Protein AF-A0A9D4IH05-F1 (afdb_monomer_lite)

Sequence (107 aa):
MEVSGGPKCQLCDKLGTMQHTLSSCQTTLTQGRYRWRHGTVHKELADILERERRKTRPTNKKALPTTKFVKEGQTAKKSRTAATAILAESIALGDEGRPRKTAGIQT

pLDDT: mean 71.78, std 18.61, range [35.44, 96.81]

Structure (mmCIF, N/CA/C/O backbone):
data_AF-A0A9D4IH05-F1
#
_entry.id   AF-A0A9D4IH05-F1
#
loop_
_atom_site.group_PDB
_atom_site.id
_atom_site.type_symbol
_atom_site.label_atom_id
_atom_site.label_alt_id
_atom_site.label_comp_id
_atom_site.label_asym_id
_atom_site.label_entity_id
_atom_site.label_seq_id
_atom_site.pdbx_PDB_ins_code
_atom_site.Cartn_x
_atom_site.Cartn_y
_atom_site.Cartn_z
_atom_site.occupancy
_atom_site.B_iso_or_equiv
_atom_site.auth_seq_id
_atom_site.auth_comp_id
_atom_site.auth_asym_id
_atom_site.auth_atom_id
_atom_site.pdbx_PDB_model_num
ATOM 1 N N . MET A 1 1 ? 17.502 24.913 -7.372 1.00 40.47 1 MET A N 1
ATOM 2 C CA . MET A 1 1 ? 17.899 23.502 -7.168 1.00 40.47 1 MET A CA 1
ATOM 3 C C . MET A 1 1 ? 17.314 22.697 -8.315 1.00 40.47 1 MET A C 1
ATOM 5 O O . MET A 1 1 ? 16.222 22.161 -8.195 1.00 40.47 1 MET A O 1
ATOM 9 N N . GLU A 1 2 ? 17.988 22.708 -9.462 1.00 49.50 2 GLU A N 1
ATOM 10 C CA . GLU A 1 2 ? 17.598 21.901 -10.620 1.00 49.50 2 GLU A CA 1
ATOM 11 C C . GLU A 1 2 ? 18.163 20.492 -10.438 1.00 49.50 2 GLU A C 1
ATOM 13 O O . GLU A 1 2 ? 19.367 20.313 -10.248 1.00 49.50 2 GLU A O 1
ATOM 18 N N . VAL A 1 3 ? 17.290 19.486 -10.427 1.00 56.66 3 VAL A N 1
ATOM 19 C CA . VAL A 1 3 ? 17.714 18.089 -10.333 1.00 56.66 3 VAL A CA 1
ATOM 20 C C . VAL A 1 3 ? 18.196 17.654 -11.715 1.00 56.66 3 VAL A C 1
ATOM 22 O O . VAL A 1 3 ? 17.409 17.307 -12.591 1.00 56.66 3 VAL A O 1
ATOM 25 N N . SER A 1 4 ? 19.516 17.728 -11.872 1.00 46.94 4 SER A N 1
ATOM 26 C CA . SER A 1 4 ? 20.337 17.111 -12.914 1.00 46.94 4 SER A CA 1
ATOM 27 C C . SER A 1 4 ? 19.865 15.692 -13.274 1.00 46.94 4 SER A C 1
ATOM 29 O O . SER A 1 4 ? 19.524 14.890 -12.400 1.00 46.94 4 SER A O 1
ATOM 31 N N . GLY A 1 5 ? 19.824 15.405 -14.578 1.00 59.16 5 GLY A N 1
ATOM 32 C CA . GLY A 1 5 ? 19.225 14.216 -15.179 1.00 59.16 5 GLY A CA 1
ATOM 33 C C . GLY A 1 5 ? 19.809 12.897 -14.674 1.00 59.16 5 GLY A C 1
ATOM 34 O O . GLY A 1 5 ? 20.938 12.532 -14.991 1.00 59.16 5 GLY A O 1
ATOM 35 N N . GLY A 1 6 ? 18.997 12.151 -13.926 1.00 65.69 6 GLY A N 1
ATOM 36 C CA . GLY A 1 6 ? 19.276 10.757 -13.590 1.00 65.69 6 GLY A CA 1
ATOM 37 C C . GLY A 1 6 ? 19.095 9.815 -14.792 1.00 65.69 6 GLY A C 1
ATOM 38 O O . GLY A 1 6 ? 18.471 10.192 -15.790 1.00 65.69 6 GLY A O 1
ATOM 39 N N . PRO A 1 7 ? 19.611 8.574 -14.707 1.00 80.50 7 PRO A N 1
ATOM 40 C CA . PRO A 1 7 ? 19.453 7.581 -15.766 1.00 80.50 7 PRO A CA 1
ATOM 41 C C . PRO A 1 7 ? 17.970 7.339 -16.068 1.00 80.50 7 PRO A C 1
ATOM 43 O O . PRO A 1 7 ? 17.124 7.364 -15.174 1.00 80.50 7 PRO A O 1
ATOM 46 N N . LYS A 1 8 ? 17.636 7.093 -17.337 1.00 87.38 8 LYS A N 1
ATOM 47 C CA . LYS A 1 8 ? 16.276 6.702 -17.728 1.00 87.38 8 LYS A CA 1
ATOM 48 C C . LYS A 1 8 ? 15.986 5.270 -17.279 1.00 87.38 8 LYS A C 1
ATOM 50 O O . LYS A 1 8 ? 16.871 4.410 -17.252 1.00 87.38 8 LYS A O 1
ATOM 55 N N . CYS A 1 9 ? 14.733 5.009 -16.929 1.00 88.75 9 CYS A N 1
ATOM 56 C CA . CYS A 1 9 ? 14.253 3.675 -16.620 1.00 88.75 9 CYS A CA 1
ATOM 57 C C . CYS A 1 9 ? 14.300 2.805 -17.877 1.00 88.75 9 CYS A C 1
ATOM 59 O O . CYS A 1 9 ? 13.635 3.117 -18.856 1.00 88.75 9 CYS A O 1
ATOM 61 N N . GLN A 1 10 ? 14.998 1.673 -17.815 1.00 86.25 10 GLN A N 1
ATOM 62 C CA . GLN A 1 10 ? 15.163 0.748 -18.947 1.00 86.25 10 GLN A CA 1
ATOM 63 C C . GLN A 1 10 ? 13.869 0.019 -19.362 1.00 86.25 10 GLN A C 1
ATOM 65 O O . GLN A 1 10 ? 13.871 -0.755 -20.311 1.00 86.25 10 GLN A O 1
ATOM 70 N N . LEU A 1 11 ? 12.780 0.191 -18.606 1.00 86.25 11 LEU A N 1
ATOM 71 C CA . LEU A 1 11 ? 11.521 -0.533 -18.802 1.00 86.25 11 LEU A CA 1
ATOM 72 C C . LEU A 1 11 ? 10.366 0.367 -19.249 1.00 86.25 11 LEU A C 1
ATOM 74 O O . LEU A 1 11 ? 9.355 -0.137 -19.736 1.00 86.25 11 LEU A O 1
ATOM 78 N N . CYS A 1 12 ? 10.458 1.679 -19.034 1.00 89.12 12 CYS A N 1
ATOM 79 C CA . CYS A 1 12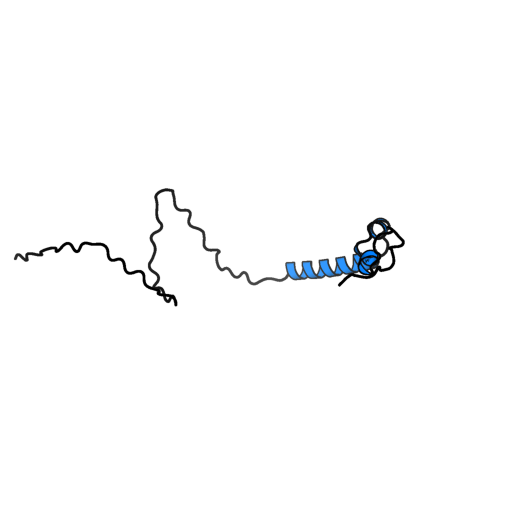 ? 9.396 2.604 -19.432 1.00 89.12 12 CYS A CA 1
ATOM 80 C C . CYS A 1 12 ? 9.900 3.989 -19.860 1.00 89.12 12 CYS A C 1
ATOM 82 O O . CYS A 1 12 ? 9.093 4.912 -19.933 1.00 89.12 12 CYS A O 1
ATOM 84 N N . ASP A 1 13 ? 11.214 4.159 -20.041 1.00 87.56 13 ASP A N 1
ATOM 85 C CA . ASP A 1 13 ? 11.900 5.357 -20.555 1.00 87.56 13 ASP A CA 1
ATOM 86 C C . ASP A 1 13 ? 11.663 6.679 -19.800 1.00 87.56 13 ASP A C 1
ATOM 88 O O . ASP A 1 13 ? 12.155 7.738 -20.195 1.00 87.56 13 ASP A O 1
ATOM 92 N N . LYS A 1 14 ? 10.959 6.625 -18.664 1.00 87.12 14 LYS A N 1
ATOM 93 C CA . LYS A 1 14 ? 10.770 7.738 -17.723 1.00 87.12 14 LYS A CA 1
ATOM 94 C C . LYS A 1 14 ? 12.032 7.953 -16.891 1.00 87.12 14 LYS A C 1
ATOM 96 O O . LYS A 1 14 ? 12.948 7.134 -16.916 1.00 87.12 14 LYS A O 1
ATOM 101 N N . LEU A 1 15 ? 12.076 9.035 -16.114 1.00 88.50 15 LEU A N 1
ATOM 102 C CA . LEU A 1 15 ? 13.166 9.277 -15.165 1.00 88.50 15 LEU A CA 1
ATOM 103 C C . LEU A 1 15 ? 13.320 8.078 -14.218 1.00 88.50 15 LEU A C 1
ATOM 105 O O . LEU A 1 15 ? 12.452 7.784 -13.397 1.00 88.50 15 LEU A O 1
ATOM 109 N N . GLY A 1 16 ? 14.435 7.370 -14.372 1.00 85.25 16 GLY A N 1
ATOM 110 C CA . GLY A 1 16 ? 14.770 6.155 -13.649 1.00 85.25 16 GLY A CA 1
ATOM 111 C C . GLY A 1 16 ? 15.482 6.494 -12.357 1.00 85.25 16 GLY A C 1
ATOM 112 O O . GLY A 1 16 ? 16.661 6.198 -12.186 1.00 85.25 16 GLY A O 1
ATOM 113 N N . THR A 1 17 ? 14.766 7.109 -11.419 1.00 87.38 17 THR A N 1
ATOM 114 C CA . THR A 1 17 ? 15.243 7.128 -10.037 1.00 87.38 17 THR A CA 1
ATOM 115 C C . THR A 1 17 ? 15.198 5.708 -9.469 1.00 87.38 17 THR A C 1
ATOM 117 O O . THR A 1 17 ? 14.401 4.869 -9.899 1.00 87.38 17 THR A O 1
ATOM 120 N N . MET A 1 18 ? 16.031 5.422 -8.466 1.00 82.00 18 MET A N 1
ATOM 121 C CA . MET A 1 18 ? 15.995 4.125 -7.776 1.00 82.00 18 MET A CA 1
ATOM 122 C C . MET A 1 18 ? 14.599 3.805 -7.230 1.00 82.00 18 MET A C 1
ATOM 124 O O . MET A 1 18 ? 14.143 2.668 -7.327 1.00 82.00 18 MET A O 1
ATOM 128 N N . GLN A 1 19 ? 13.890 4.816 -6.719 1.00 85.06 19 GLN A N 1
ATOM 129 C CA . GLN A 1 19 ? 12.495 4.676 -6.309 1.00 85.06 19 GLN A CA 1
ATOM 130 C C . GLN A 1 19 ? 11.613 4.267 -7.494 1.00 85.06 19 GLN A C 1
ATOM 132 O O . GLN A 1 19 ? 10.820 3.339 -7.371 1.00 85.06 19 GLN A O 1
ATOM 137 N N . HIS A 1 20 ? 11.765 4.916 -8.649 1.00 88.00 20 HIS A N 1
ATOM 138 C CA . HIS A 1 20 ? 10.946 4.609 -9.810 1.00 88.00 20 HIS A CA 1
ATOM 139 C C . HIS A 1 20 ? 11.083 3.150 -10.251 1.00 88.00 20 HIS A C 1
ATOM 141 O O . HIS A 1 20 ? 10.083 2.440 -10.342 1.00 88.00 20 HIS A O 1
ATOM 147 N N . THR A 1 21 ? 12.310 2.668 -10.434 1.00 83.56 21 THR A N 1
ATOM 148 C CA . THR A 1 21 ? 12.558 1.285 -10.866 1.00 83.56 21 THR A CA 1
ATOM 149 C C . THR A 1 21 ? 12.028 0.254 -9.866 1.00 83.56 21 THR A C 1
ATOM 151 O O . THR A 1 21 ? 11.540 -0.797 -10.279 1.00 83.56 21 THR A O 1
ATOM 154 N N . LEU A 1 22 ? 12.109 0.551 -8.563 1.00 79.81 22 LEU A N 1
ATOM 155 C CA . LEU A 1 22 ? 11.770 -0.393 -7.498 1.00 79.81 22 LEU A CA 1
ATOM 156 C C . LEU A 1 22 ? 10.326 -0.319 -7.000 1.00 79.81 22 LEU A C 1
ATOM 158 O O . LEU A 1 22 ? 9.909 -1.266 -6.346 1.00 79.81 22 LEU A O 1
ATOM 162 N N . SER A 1 23 ? 9.583 0.769 -7.224 1.00 79.50 23 SER A N 1
ATOM 163 C CA . SER A 1 23 ? 8.227 0.900 -6.667 1.00 79.50 23 SER A CA 1
ATOM 164 C C . SER A 1 23 ? 7.181 1.565 -7.555 1.00 79.50 23 SER A C 1
ATOM 166 O O . SER A 1 23 ? 6.002 1.302 -7.337 1.00 79.50 23 SER A O 1
ATOM 168 N N . SER A 1 24 ? 7.551 2.390 -8.544 1.00 81.50 24 SER A N 1
ATOM 169 C CA . SER A 1 24 ? 6.566 3.142 -9.350 1.00 81.50 24 SER A CA 1
ATOM 170 C C . SER A 1 24 ? 6.593 2.862 -10.854 1.00 81.50 24 SER A C 1
ATOM 172 O O . SER A 1 24 ? 5.758 3.382 -11.596 1.00 81.50 24 SER A O 1
ATOM 174 N N . CYS A 1 25 ? 7.517 2.030 -11.336 1.00 89.50 25 CYS A N 1
ATOM 175 C CA . CYS A 1 25 ? 7.568 1.647 -12.739 1.00 89.50 25 CYS A CA 1
ATOM 176 C C . CYS A 1 25 ? 6.434 0.669 -13.069 1.00 89.50 25 CYS A C 1
ATOM 178 O O . CYS A 1 25 ? 6.476 -0.509 -12.711 1.00 89.50 25 CYS A O 1
ATOM 180 N N . GLN A 1 26 ? 5.434 1.155 -13.806 1.00 87.50 26 GLN A N 1
ATOM 181 C CA . GLN A 1 26 ? 4.268 0.368 -14.209 1.00 87.50 26 GLN A CA 1
ATOM 182 C C . GLN A 1 26 ? 4.653 -0.908 -14.965 1.00 87.50 26 GLN A C 1
ATOM 184 O O . GLN A 1 26 ? 4.059 -1.961 -14.734 1.00 87.50 26 GLN A O 1
ATOM 189 N N . THR A 1 27 ? 5.664 -0.842 -15.835 1.00 88.69 27 THR A N 1
ATOM 190 C CA . THR A 1 27 ? 6.147 -2.002 -16.590 1.00 88.69 27 THR A CA 1
ATOM 191 C C . THR A 1 27 ? 6.729 -3.066 -15.657 1.00 88.69 27 THR A C 1
ATOM 193 O O . THR A 1 27 ? 6.365 -4.235 -15.764 1.00 88.69 27 THR A O 1
ATOM 196 N N . THR A 1 28 ? 7.572 -2.670 -14.694 1.00 86.19 28 THR A N 1
ATOM 197 C CA . THR A 1 28 ? 8.121 -3.562 -13.655 1.00 86.19 28 THR A CA 1
ATOM 198 C C . THR A 1 28 ? 7.008 -4.243 -12.863 1.00 86.19 28 THR A C 1
ATOM 200 O O . THR A 1 28 ? 7.039 -5.461 -12.682 1.00 86.19 28 THR A O 1
ATOM 203 N N . LEU A 1 29 ? 6.014 -3.460 -12.427 1.00 83.69 29 LEU A N 1
ATOM 204 C CA . LEU A 1 29 ? 4.884 -3.945 -11.635 1.00 83.69 29 LEU A CA 1
ATOM 205 C C . LEU A 1 29 ? 4.011 -4.920 -12.434 1.00 83.69 29 LEU A C 1
ATOM 207 O O . LEU A 1 29 ? 3.683 -5.995 -11.937 1.00 83.69 29 LEU A O 1
ATOM 211 N N . THR A 1 30 ? 3.703 -4.588 -13.690 1.00 86.88 30 THR A N 1
ATOM 212 C CA . THR A 1 30 ? 2.886 -5.426 -14.584 1.00 86.88 30 THR A CA 1
ATOM 213 C C . THR A 1 30 ? 3.591 -6.743 -14.909 1.00 86.88 30 THR A C 1
ATOM 215 O O . THR A 1 30 ? 2.972 -7.802 -14.886 1.00 86.88 30 THR A O 1
ATOM 218 N N . GLN A 1 31 ? 4.906 -6.705 -15.144 1.00 88.25 31 GLN A N 1
ATOM 219 C CA . GLN A 1 31 ? 5.717 -7.907 -15.371 1.00 88.25 31 GLN A CA 1
ATOM 220 C C . GLN A 1 31 ? 5.938 -8.733 -14.096 1.00 88.25 31 GLN A C 1
ATOM 222 O O . GLN A 1 31 ? 6.480 -9.835 -14.156 1.00 88.25 31 GLN A O 1
ATOM 227 N N . GLY A 1 32 ? 5.564 -8.214 -12.926 1.00 84.81 32 GLY A N 1
ATOM 228 C CA . GLY A 1 32 ? 5.785 -8.903 -11.665 1.00 84.81 32 GLY A CA 1
ATOM 229 C C . GLY A 1 32 ? 7.254 -8.970 -11.237 1.00 84.81 32 GLY A C 1
ATOM 230 O O . GLY A 1 32 ? 7.624 -9.807 -10.407 1.00 84.81 32 GLY A O 1
ATOM 231 N N . ARG A 1 33 ? 8.106 -8.095 -11.773 1.00 81.12 33 ARG A N 1
ATOM 232 C CA . ARG A 1 33 ? 9.485 -7.957 -11.299 1.00 81.12 33 ARG A CA 1
ATOM 233 C C . ARG A 1 33 ? 9.448 -7.429 -9.859 1.00 81.12 33 ARG A C 1
ATOM 235 O O . ARG A 1 33 ? 8.636 -6.576 -9.520 1.00 81.12 33 ARG A O 1
ATOM 242 N N . TYR A 1 34 ? 10.289 -7.985 -8.987 1.00 82.88 34 TYR A N 1
ATOM 243 C CA . TYR A 1 34 ? 10.330 -7.681 -7.544 1.00 82.88 34 TYR A CA 1
ATOM 244 C C . TYR A 1 34 ? 9.072 -8.041 -6.730 1.00 82.88 34 TYR A C 1
ATOM 246 O O . TYR A 1 34 ? 8.952 -7.605 -5.583 1.00 82.88 34 TYR A O 1
ATOM 254 N N . ARG A 1 35 ? 8.182 -8.905 -7.250 1.00 83.44 35 ARG A N 1
ATOM 255 C CA . ARG A 1 35 ? 7.008 -9.428 -6.515 1.00 83.44 35 ARG A CA 1
ATOM 256 C C . ARG A 1 35 ? 7.339 -9.943 -5.120 1.00 83.44 35 ARG A C 1
ATOM 258 O O . ARG A 1 35 ? 6.572 -9.686 -4.204 1.00 83.44 35 ARG A O 1
ATOM 265 N N . TRP A 1 36 ? 8.474 -10.626 -4.953 1.00 83.44 36 TRP A N 1
ATOM 266 C CA . TRP A 1 36 ? 8.902 -11.121 -3.644 1.00 83.44 36 TRP A CA 1
ATOM 267 C C . TRP A 1 36 ? 9.116 -9.978 -2.648 1.00 83.44 36 TRP A C 1
ATOM 269 O O . TRP A 1 36 ? 8.477 -9.957 -1.606 1.00 83.44 36 TRP A O 1
ATOM 279 N N . ARG A 1 37 ? 9.928 -8.970 -3.001 1.00 83.19 37 ARG A N 1
ATOM 280 C CA . ARG A 1 37 ? 10.225 -7.821 -2.125 1.00 83.19 37 ARG A CA 1
ATOM 281 C C . ARG A 1 37 ? 8.958 -7.043 -1.761 1.00 83.19 37 ARG A C 1
ATOM 283 O O . ARG A 1 37 ? 8.763 -6.719 -0.594 1.00 83.19 37 ARG A O 1
ATOM 290 N N . HIS A 1 38 ? 8.085 -6.785 -2.738 1.00 85.38 38 HIS A N 1
ATOM 291 C CA . HIS A 1 38 ? 6.797 -6.129 -2.491 1.00 85.38 38 HIS A CA 1
ATOM 292 C C . HIS A 1 38 ? 5.871 -6.980 -1.624 1.00 85.38 38 HIS A C 1
ATOM 294 O O . HIS A 1 38 ? 5.296 -6.473 -0.667 1.00 85.38 38 HIS A O 1
ATOM 300 N N . GLY A 1 39 ? 5.763 -8.276 -1.924 1.00 86.06 39 GLY A N 1
ATOM 301 C CA . GLY A 1 39 ? 4.953 -9.221 -1.163 1.00 86.06 39 GLY A CA 1
ATOM 302 C C . GLY A 1 39 ? 5.405 -9.328 0.289 1.00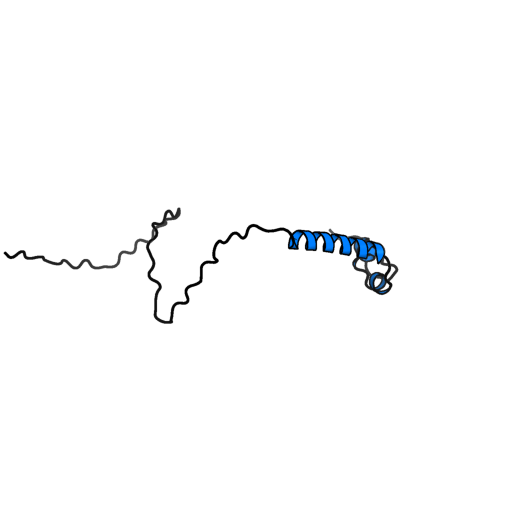 86.06 39 GLY A C 1
ATOM 303 O O . GLY A 1 39 ? 4.563 -9.340 1.179 1.00 86.06 39 GLY A O 1
ATOM 304 N N . THR A 1 40 ? 6.717 -9.320 0.545 1.00 90.25 40 THR A N 1
ATOM 305 C CA . THR A 1 40 ? 7.270 -9.295 1.903 1.00 90.25 40 THR A CA 1
ATOM 306 C C . THR A 1 40 ? 6.869 -8.020 2.643 1.00 90.25 40 THR A C 1
ATOM 308 O O . THR A 1 40 ? 6.327 -8.115 3.737 1.00 90.25 40 THR A O 1
ATOM 311 N N . VAL A 1 41 ? 7.052 -6.835 2.047 1.00 90.50 41 VAL A N 1
ATOM 312 C CA . VAL A 1 41 ? 6.662 -5.564 2.692 1.00 90.50 41 VAL A CA 1
ATOM 313 C C . VAL A 1 41 ? 5.153 -5.500 2.945 1.00 90.50 41 VAL A C 1
ATOM 315 O O . VAL A 1 41 ? 4.728 -5.078 4.017 1.00 90.50 41 VAL A O 1
ATOM 318 N N . HIS A 1 42 ? 4.333 -5.945 1.989 1.00 89.06 42 HIS A N 1
ATOM 319 C CA . HIS A 1 42 ? 2.879 -5.988 2.157 1.00 89.06 42 HIS A CA 1
ATOM 320 C C . HIS A 1 42 ? 2.454 -6.963 3.255 1.00 89.06 42 HIS A C 1
ATOM 322 O O . HIS A 1 42 ? 1.545 -6.647 4.019 1.00 89.06 42 HIS A O 1
ATOM 328 N N . LYS A 1 43 ? 3.116 -8.120 3.352 1.00 94.88 43 LYS A N 1
ATOM 329 C CA . LYS A 1 43 ? 2.863 -9.100 4.408 1.00 94.88 43 LYS A CA 1
ATOM 330 C C . LYS A 1 43 ? 3.176 -8.516 5.785 1.00 94.88 43 LYS A C 1
ATOM 332 O O . LYS A 1 43 ? 2.310 -8.531 6.647 1.00 94.88 43 LYS A O 1
ATOM 337 N N . GLU A 1 44 ? 4.358 -7.929 5.959 1.00 95.75 44 GLU A N 1
ATOM 338 C CA . GLU A 1 44 ? 4.750 -7.295 7.225 1.00 95.75 44 GLU A CA 1
ATOM 339 C C . GLU A 1 44 ? 3.786 -6.170 7.624 1.00 95.75 44 GLU A C 1
ATOM 341 O O . GLU A 1 44 ? 3.369 -6.069 8.778 1.00 95.75 44 GLU A O 1
ATOM 346 N N . LEU A 1 45 ? 3.375 -5.340 6.659 1.00 96.06 45 LEU A N 1
ATOM 347 C CA . LEU A 1 45 ? 2.407 -4.279 6.912 1.00 96.06 45 LEU A CA 1
ATOM 348 C C . LEU A 1 45 ? 1.042 -4.844 7.332 1.00 96.06 45 LEU A C 1
ATOM 350 O O . LEU A 1 45 ? 0.451 -4.348 8.292 1.00 96.06 45 LEU A O 1
ATOM 354 N N . ALA A 1 46 ? 0.556 -5.890 6.659 1.00 96.81 46 ALA A N 1
ATOM 355 C CA . ALA A 1 46 ? -0.682 -6.570 7.028 1.00 96.81 46 ALA A CA 1
ATOM 356 C C . ALA A 1 46 ? -0.602 -7.169 8.443 1.00 96.81 46 ALA A C 1
ATOM 358 O O . ALA A 1 46 ? -1.531 -6.997 9.231 1.00 96.81 46 ALA A O 1
ATOM 359 N N . ASP A 1 47 ? 0.528 -7.780 8.802 1.00 96.69 47 ASP A N 1
ATOM 360 C CA . ASP A 1 47 ? 0.757 -8.361 10.127 1.00 96.69 47 ASP A CA 1
ATOM 361 C C . ASP A 1 47 ? 0.801 -7.288 11.229 1.00 96.69 47 ASP A C 1
ATOM 363 O O . ASP A 1 47 ? 0.318 -7.501 12.344 1.00 96.69 47 ASP A O 1
ATOM 367 N N . ILE A 1 48 ? 1.369 -6.109 10.955 1.00 96.19 48 ILE A N 1
ATOM 368 C CA . ILE A 1 48 ? 1.337 -4.965 11.883 1.00 96.19 48 ILE A CA 1
ATOM 369 C C . ILE A 1 48 ? -0.099 -4.462 12.066 1.00 96.19 48 ILE A C 1
ATOM 371 O O . ILE A 1 48 ? -0.536 -4.251 13.200 1.00 96.19 48 ILE A O 1
ATOM 375 N N . LEU A 1 49 ? -0.844 -4.291 10.972 1.00 96.12 49 LEU A N 1
ATOM 376 C CA . LEU A 1 49 ? -2.223 -3.802 11.015 1.00 96.12 49 LEU A CA 1
ATOM 377 C C . LEU A 1 49 ? -3.151 -4.771 11.749 1.00 96.12 49 LEU A C 1
ATOM 379 O O . LEU A 1 49 ? -3.962 -4.339 12.567 1.00 96.12 49 LEU A O 1
ATOM 383 N N . GLU A 1 50 ? -3.011 -6.072 11.511 1.00 95.62 50 GLU A N 1
ATOM 384 C CA . GLU A 1 50 ? -3.819 -7.087 12.184 1.00 95.62 50 GLU A CA 1
ATOM 385 C C . GLU A 1 50 ? -3.488 -7.164 13.684 1.00 95.62 50 GLU A C 1
ATOM 387 O O . GLU A 1 50 ? -4.392 -7.299 14.513 1.00 95.62 50 GLU A O 1
ATOM 392 N N . ARG A 1 51 ? -2.216 -6.981 14.070 1.00 95.00 51 ARG A N 1
ATOM 393 C CA . ARG A 1 51 ? -1.827 -6.833 15.483 1.00 95.00 51 ARG A CA 1
ATOM 394 C C . ARG A 1 51 ? -2.451 -5.597 16.126 1.00 95.00 51 ARG A C 1
ATOM 396 O O . ARG A 1 51 ? -3.019 -5.698 17.212 1.00 95.00 51 ARG A O 1
ATOM 403 N N . GLU A 1 52 ? -2.391 -4.446 15.463 1.00 92.44 52 GLU A N 1
ATOM 404 C CA . GLU A 1 52 ? -2.984 -3.205 15.974 1.00 92.44 52 GLU A CA 1
ATOM 405 C C . GLU A 1 52 ? -4.513 -3.260 16.046 1.00 92.44 52 GLU A C 1
ATOM 407 O O . GLU A 1 52 ? -5.101 -2.719 16.982 1.00 92.44 52 GLU A O 1
ATOM 412 N N . ARG A 1 53 ? -5.164 -3.964 15.114 1.00 91.69 53 ARG A N 1
ATOM 413 C CA . ARG A 1 53 ? -6.610 -4.213 15.141 1.00 91.69 53 ARG A CA 1
ATOM 414 C C . ARG A 1 53 ? -7.027 -5.057 16.344 1.00 91.69 53 ARG A C 1
ATOM 416 O O . ARG A 1 53 ? -8.060 -4.784 16.949 1.00 91.69 53 ARG A O 1
ATOM 423 N N . ARG A 1 54 ? -6.247 -6.087 16.683 1.00 92.56 54 ARG A N 1
ATOM 424 C CA . ARG A 1 54 ? -6.519 -6.987 17.820 1.00 92.56 54 ARG A CA 1
ATOM 425 C C . ARG A 1 54 ? -6.215 -6.355 19.170 1.00 92.56 54 ARG A C 1
ATOM 427 O O . ARG A 1 54 ? -6.718 -6.817 20.192 1.00 92.56 54 ARG A O 1
ATOM 434 N N . LYS A 1 55 ? -5.383 -5.317 19.189 1.00 91.75 55 LYS A N 1
ATOM 435 C CA . LYS A 1 55 ? -5.006 -4.617 20.409 1.00 91.75 55 LYS A CA 1
ATOM 436 C C . LYS A 1 55 ? -6.240 -3.983 21.043 1.00 91.75 55 LYS A C 1
ATOM 438 O O . LYS A 1 55 ? -6.875 -3.102 20.465 1.00 91.75 55 LYS A O 1
ATOM 443 N N . THR A 1 56 ? -6.564 -4.405 22.262 1.00 82.19 56 THR A N 1
ATOM 444 C CA . THR A 1 56 ? -7.637 -3.799 23.051 1.00 82.19 56 THR A CA 1
ATOM 445 C C . THR A 1 56 ? -7.237 -2.373 23.399 1.00 82.19 56 THR A C 1
ATOM 447 O O . THR A 1 56 ? -6.402 -2.134 24.274 1.00 82.19 56 THR A O 1
ATOM 450 N N . ARG A 1 57 ? -7.804 -1.404 22.684 1.00 81.06 57 ARG A N 1
ATOM 451 C CA . ARG A 1 57 ? -7.631 0.007 23.016 1.00 81.06 57 ARG A CA 1
ATOM 452 C C . ARG A 1 57 ? -8.567 0.324 24.178 1.00 81.06 57 ARG A C 1
ATOM 454 O O . ARG A 1 57 ? -9.742 -0.041 24.095 1.00 81.06 57 ARG A O 1
ATOM 461 N N . PRO A 1 58 ? -8.096 0.985 25.252 1.00 77.75 58 PRO A N 1
ATOM 462 C CA . PRO A 1 58 ? -9.006 1.469 26.273 1.00 77.75 58 PRO A CA 1
ATOM 463 C C . PRO A 1 58 ? -10.006 2.382 25.570 1.00 77.75 58 PRO A C 1
ATOM 465 O O . PRO A 1 58 ? -9.630 3.398 24.982 1.00 77.75 58 PRO A O 1
ATOM 468 N N . THR A 1 59 ? -11.281 1.994 25.572 1.00 67.81 59 THR A N 1
ATOM 469 C CA . THR A 1 59 ? -12.344 2.880 25.119 1.00 67.81 59 THR A CA 1
ATOM 470 C C . THR A 1 59 ? -12.323 4.050 26.083 1.00 67.81 59 THR A C 1
ATOM 472 O O . THR A 1 59 ? -12.816 3.932 27.207 1.00 67.81 59 THR A O 1
ATOM 475 N N . ASN A 1 60 ? -11.720 5.170 25.688 1.00 65.75 60 ASN A N 1
ATOM 476 C CA . ASN A 1 60 ? -11.975 6.408 26.386 1.00 65.75 60 ASN A CA 1
ATOM 477 C C . ASN A 1 60 ? -13.428 6.745 26.068 1.00 65.75 60 ASN A C 1
ATOM 479 O O . ASN A 1 60 ? -13.728 7.375 25.058 1.00 65.75 60 ASN A O 1
ATOM 483 N N . LYS A 1 61 ? -14.339 6.236 26.902 1.00 62.59 61 LYS A N 1
ATOM 484 C CA . LYS A 1 61 ? -15.761 6.557 26.881 1.00 62.59 61 LYS A CA 1
ATOM 485 C C . LYS A 1 61 ? -15.934 8.000 27.361 1.00 62.59 61 LYS A C 1
ATOM 487 O O . LYS A 1 61 ? -16.727 8.266 28.256 1.00 62.59 61 LYS A O 1
ATOM 492 N N . LYS A 1 62 ? -15.205 8.961 26.783 1.00 64.88 62 LYS A N 1
ATOM 493 C CA . LYS A 1 62 ? -15.737 10.313 26.704 1.00 64.88 62 LYS A CA 1
ATOM 494 C C . LYS A 1 62 ? -16.892 10.167 25.739 1.00 64.88 62 LYS A C 1
ATOM 496 O O . LYS A 1 62 ? -16.679 10.095 24.532 1.00 64.88 62 LYS A O 1
ATOM 501 N N . ALA A 1 63 ? -18.088 9.975 26.292 1.00 67.06 63 ALA A N 1
ATOM 502 C CA . ALA A 1 63 ? -19.312 10.082 25.527 1.00 67.06 63 ALA A CA 1
ATOM 503 C C . ALA A 1 63 ? -19.153 11.329 24.658 1.00 67.06 63 ALA A C 1
ATOM 505 O O . ALA A 1 63 ? -18.921 12.417 25.196 1.00 67.06 63 ALA A O 1
ATOM 506 N N . LEU A 1 64 ? -19.161 11.155 23.331 1.00 68.94 64 LEU A N 1
ATOM 507 C CA . LEU A 1 64 ? -19.226 12.307 22.446 1.00 68.94 64 LEU A CA 1
ATOM 508 C C . LEU A 1 64 ? -20.405 13.136 22.956 1.00 68.94 64 LEU A C 1
ATOM 510 O O . LEU A 1 64 ? -21.475 12.552 23.177 1.00 68.94 64 LEU A O 1
ATOM 514 N N . PRO A 1 65 ? -20.219 14.437 23.232 1.00 70.12 65 PRO A N 1
ATOM 515 C CA . PRO A 1 65 ? -21.317 15.254 23.703 1.00 70.12 65 PRO A CA 1
ATOM 516 C C . PRO A 1 65 ? -22.436 15.122 22.675 1.00 70.12 65 PRO A C 1
ATOM 518 O O . PRO A 1 65 ? -22.276 15.506 21.520 1.00 70.12 65 PRO A O 1
ATOM 521 N N . THR A 1 66 ? -23.541 14.498 23.088 1.00 77.69 66 THR A N 1
ATOM 522 C CA . THR A 1 66 ? -24.749 14.400 22.274 1.00 77.69 66 THR A CA 1
ATOM 523 C C . THR A 1 66 ? -25.149 15.825 21.937 1.00 77.69 66 THR A C 1
ATOM 525 O O . THR A 1 66 ? -25.528 16.600 22.820 1.00 77.69 66 THR A O 1
ATOM 528 N N . THR A 1 67 ? -25.000 16.193 20.668 1.00 77.12 67 THR A N 1
ATOM 529 C CA . THR A 1 67 ? -25.458 17.479 20.162 1.00 77.12 67 THR A CA 1
ATOM 530 C C . THR A 1 67 ? -26.969 17.501 20.317 1.00 77.12 67 THR A C 1
ATOM 532 O O . THR A 1 67 ? -27.688 16.765 19.642 1.00 77.12 67 THR A O 1
ATOM 535 N N . LYS A 1 68 ? -27.462 18.302 21.264 1.00 81.00 68 LYS A N 1
ATOM 536 C CA . LYS A 1 68 ? -28.899 18.479 21.462 1.00 81.00 68 LYS A CA 1
ATOM 537 C C . LYS A 1 68 ? -29.427 19.321 20.307 1.00 81.00 68 LYS A C 1
ATOM 539 O O . LYS A 1 68 ? -29.143 20.514 20.243 1.00 81.00 68 LYS A O 1
ATOM 544 N N . PHE A 1 69 ? -30.175 18.700 19.402 1.00 80.56 69 PHE A N 1
ATOM 545 C CA . PHE A 1 69 ? -30.924 19.429 18.386 1.00 80.56 69 PHE A CA 1
ATOM 546 C C . PHE A 1 69 ? -31.986 20.283 19.079 1.00 80.56 69 PHE A C 1
ATOM 548 O O . PHE A 1 69 ? -32.766 19.785 19.891 1.00 80.56 69 PHE A O 1
ATOM 555 N N . VAL A 1 70 ? -31.978 21.580 18.789 1.00 82.38 70 VAL A N 1
ATOM 556 C CA . VAL A 1 70 ? -32.977 22.525 19.284 1.00 82.38 70 VAL A CA 1
ATOM 557 C C . VAL A 1 70 ? -33.922 22.825 18.131 1.00 82.38 70 VAL A C 1
ATOM 559 O O . VAL A 1 70 ? -33.477 23.057 17.008 1.00 82.38 70 VAL A O 1
ATOM 562 N N . LYS A 1 71 ? -35.227 22.770 18.397 1.00 82.75 71 LYS A N 1
ATOM 563 C CA . LYS A 1 71 ? -36.254 23.104 17.410 1.00 82.75 71 LYS A CA 1
ATOM 564 C C . LYS A 1 71 ? -36.142 24.583 17.025 1.00 82.75 71 LYS A C 1
ATOM 566 O O . LYS A 1 71 ? -35.787 25.412 17.864 1.00 82.75 71 LYS A O 1
ATOM 571 N N . GLU A 1 72 ? -36.467 24.909 15.777 1.00 74.88 72 GLU A N 1
ATOM 572 C CA . GLU A 1 72 ? -36.552 26.296 15.312 1.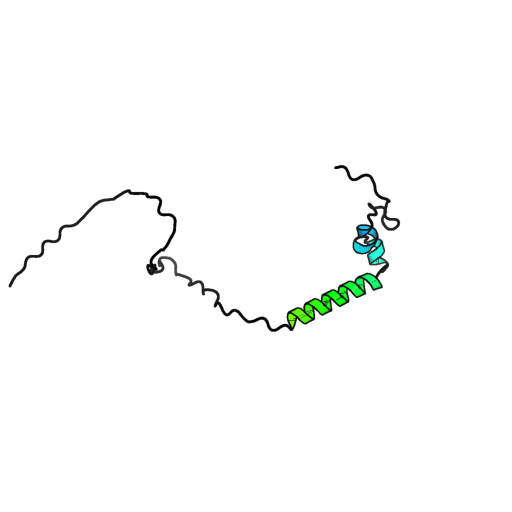00 74.88 72 GLU A CA 1
ATOM 573 C C . GLU A 1 72 ? -37.382 27.163 16.279 1.00 74.88 72 GLU A C 1
ATOM 575 O O . GLU A 1 72 ? -38.412 26.735 16.805 1.00 74.88 72 GLU A O 1
ATOM 580 N N . GLY A 1 73 ? -36.880 28.360 16.588 1.00 80.31 73 GLY A N 1
ATOM 581 C CA . GLY A 1 73 ? -37.511 29.285 17.535 1.00 80.31 73 GLY A CA 1
ATOM 582 C C . GLY A 1 73 ? -37.226 29.030 19.023 1.00 80.31 73 GLY A C 1
ATOM 583 O O . GLY A 1 73 ? -37.619 29.853 19.847 1.00 80.31 73 GLY A O 1
ATOM 584 N N . GLN A 1 74 ? -36.521 27.956 19.405 1.00 74.25 74 GLN A N 1
ATOM 585 C CA . GLN A 1 74 ? -36.062 27.756 20.787 1.00 74.25 74 GLN A CA 1
ATOM 586 C C . GLN A 1 74 ? -34.579 28.110 20.954 1.00 74.25 74 GLN A C 1
ATOM 588 O O . GLN A 1 74 ? -33.737 27.781 20.122 1.00 74.25 74 GLN A O 1
ATOM 593 N N . THR A 1 75 ? -34.237 28.752 22.073 1.00 69.12 75 THR A N 1
ATOM 594 C CA . THR A 1 75 ? -32.849 28.976 22.495 1.00 69.12 75 THR A CA 1
ATOM 595 C C . THR A 1 75 ? -32.524 28.065 23.678 1.00 69.12 75 THR A C 1
ATOM 597 O O . THR A 1 75 ? -33.298 27.936 24.629 1.00 69.12 75 THR A O 1
ATOM 600 N N . ALA A 1 76 ? -31.378 27.381 23.626 1.00 70.19 76 ALA A N 1
ATOM 601 C CA . ALA A 1 76 ? -30.926 26.555 24.741 1.00 70.19 76 ALA A CA 1
ATOM 602 C C . ALA A 1 76 ? -30.628 27.446 25.959 1.00 70.19 76 ALA A C 1
ATOM 604 O O . ALA A 1 76 ? -29.890 28.428 25.852 1.00 70.19 76 ALA A O 1
ATOM 605 N N . LYS A 1 77 ? -31.178 27.105 27.133 1.00 68.31 77 LYS A N 1
ATOM 606 C CA . LYS A 1 77 ? -30.893 27.827 28.382 1.00 68.31 77 LYS A CA 1
ATOM 607 C C . LYS A 1 77 ? -29.398 27.714 28.692 1.00 68.31 77 LYS A C 1
ATOM 609 O O . LYS A 1 77 ? -28.910 26.642 29.042 1.00 68.31 77 LYS A O 1
ATOM 614 N N . LYS A 1 78 ? -28.676 28.827 28.557 1.00 60.72 78 LYS A N 1
ATOM 615 C CA . LYS A 1 78 ? -27.252 28.949 28.884 1.00 60.72 78 LYS A CA 1
ATOM 616 C C . LYS A 1 78 ? -27.105 28.810 30.405 1.00 60.72 78 LYS A C 1
ATOM 618 O O . LYS A 1 78 ? -27.355 29.766 31.137 1.00 60.72 78 LYS A O 1
ATOM 623 N N . SER A 1 79 ? -26.760 27.621 30.906 1.00 57.56 79 SER A N 1
ATOM 624 C CA . SER A 1 79 ? -26.341 27.487 32.304 1.00 57.56 79 SER A CA 1
ATOM 625 C C . SER A 1 79 ? -25.032 28.254 32.454 1.00 57.56 79 SER A C 1
ATOM 627 O O . SER A 1 79 ? -24.051 27.940 31.780 1.00 57.56 79 SER A O 1
ATOM 629 N N . ARG A 1 80 ? -25.030 29.300 33.284 1.00 54.69 80 ARG A N 1
ATOM 630 C CA . ARG A 1 80 ? -23.824 30.069 33.594 1.00 54.69 80 ARG A CA 1
ATOM 631 C C . ARG A 1 80 ? -22.872 29.174 34.383 1.00 54.69 80 ARG A C 1
ATOM 633 O O . ARG A 1 80 ? -22.971 29.094 35.601 1.00 54.69 80 ARG A O 1
ATOM 640 N N . THR A 1 81 ? -21.965 28.494 33.699 1.00 55.81 81 THR A N 1
ATOM 641 C CA . THR A 1 81 ? -20.755 27.990 34.344 1.00 55.81 81 THR A CA 1
ATOM 642 C C . THR A 1 81 ? -19.819 29.186 34.481 1.00 55.81 81 THR A C 1
ATOM 644 O O . THR A 1 81 ? -19.564 29.875 33.493 1.00 55.81 81 THR A O 1
ATOM 647 N N . ALA A 1 82 ? -19.393 29.489 35.709 1.00 51.22 82 ALA A N 1
ATOM 648 C CA . ALA A 1 82 ? -18.509 30.610 36.006 1.00 51.22 82 ALA A CA 1
ATOM 649 C C . ALA A 1 82 ? -17.255 30.538 35.121 1.00 51.22 82 ALA A C 1
ATOM 651 O O . ALA A 1 82 ? -16.534 29.542 35.131 1.00 51.22 82 ALA A O 1
ATOM 652 N N . ALA A 1 83 ? -17.041 31.573 34.311 1.00 48.34 83 ALA A N 1
ATOM 653 C CA . ALA A 1 83 ? -15.912 31.652 33.404 1.00 48.34 83 ALA A CA 1
ATOM 654 C C . ALA A 1 83 ? -14.664 32.102 34.174 1.00 48.34 83 ALA A C 1
ATOM 656 O O . ALA A 1 83 ? -14.552 33.265 34.546 1.00 48.34 83 ALA A O 1
ATOM 657 N N . THR A 1 84 ? -13.700 31.206 34.364 1.00 55.53 84 THR A N 1
ATOM 658 C CA . THR A 1 84 ? -12.283 31.583 34.424 1.00 55.53 84 THR A CA 1
ATOM 659 C C . THR A 1 84 ? -11.766 31.638 32.987 1.00 55.53 84 THR A C 1
ATOM 661 O O . THR A 1 84 ? -11.218 30.671 32.466 1.00 55.53 84 THR A O 1
ATOM 664 N N . ALA A 1 85 ? -12.009 32.757 32.302 1.00 44.44 85 ALA A N 1
ATOM 665 C CA . ALA A 1 85 ? -11.462 33.032 30.975 1.00 44.44 85 ALA A CA 1
ATOM 666 C C . ALA A 1 85 ? -10.481 34.210 31.063 1.00 44.44 85 ALA A C 1
ATOM 668 O O . ALA A 1 85 ? -10.793 35.239 31.652 1.00 44.44 85 ALA A O 1
ATOM 669 N N . ILE A 1 86 ? -9.290 34.025 30.490 1.00 54.97 86 ILE A N 1
ATOM 670 C CA . ILE A 1 86 ? -8.090 34.871 30.639 1.00 54.97 86 ILE A CA 1
ATOM 671 C C . ILE A 1 86 ? -8.121 36.153 29.780 1.00 54.97 86 ILE A C 1
ATOM 673 O O . ILE A 1 86 ? -7.189 36.942 29.829 1.00 54.97 86 ILE A O 1
ATOM 677 N N . LEU A 1 87 ? -9.186 36.441 29.030 1.00 49.84 87 LEU A N 1
ATOM 678 C CA . LEU A 1 87 ? -9.265 37.673 28.233 1.00 49.84 87 LEU A CA 1
ATOM 679 C C . LEU A 1 87 ? -10.609 38.364 28.451 1.00 49.84 87 LEU A C 1
ATOM 681 O O . LEU A 1 87 ? -11.600 38.051 27.793 1.00 49.84 87 LEU A O 1
ATOM 685 N N . ALA A 1 88 ? -10.624 39.300 29.398 1.00 38.22 88 ALA A N 1
ATOM 686 C CA . ALA A 1 88 ? -11.628 40.348 29.474 1.00 38.22 88 ALA A CA 1
ATOM 687 C C . ALA A 1 88 ? -11.006 41.627 28.899 1.00 38.22 88 ALA A C 1
ATOM 689 O O . ALA A 1 88 ? -10.253 42.305 29.589 1.00 38.22 88 ALA A O 1
ATOM 690 N N . GLU A 1 89 ? -11.319 41.933 27.641 1.00 43.94 89 GLU A N 1
ATOM 691 C CA . GLU A 1 89 ? -11.135 43.269 27.070 1.00 43.94 89 GLU A CA 1
ATOM 692 C C . GLU A 1 89 ? -12.530 43.890 26.908 1.00 43.94 89 GLU A C 1
ATOM 694 O O . GLU A 1 89 ? -13.452 43.287 26.353 1.00 43.94 89 GLU A O 1
ATOM 699 N N . SER A 1 90 ? -12.692 45.063 27.502 1.00 56.25 90 SER A N 1
ATOM 700 C CA . SER A 1 90 ? -13.947 45.760 27.759 1.00 56.25 90 SER A CA 1
ATOM 701 C C . SER A 1 90 ? -14.633 46.279 26.494 1.00 56.25 90 SER A C 1
ATOM 703 O O . SER A 1 90 ? -14.023 46.998 25.710 1.00 56.25 90 SER A O 1
ATOM 705 N N . ILE A 1 91 ? -15.948 46.072 26.378 1.00 47.31 91 ILE A N 1
ATOM 706 C CA . ILE A 1 91 ? -16.824 46.987 25.634 1.00 47.31 91 ILE A CA 1
ATOM 707 C C . ILE A 1 91 ? -17.962 47.375 26.573 1.00 47.31 91 ILE A C 1
ATOM 709 O O 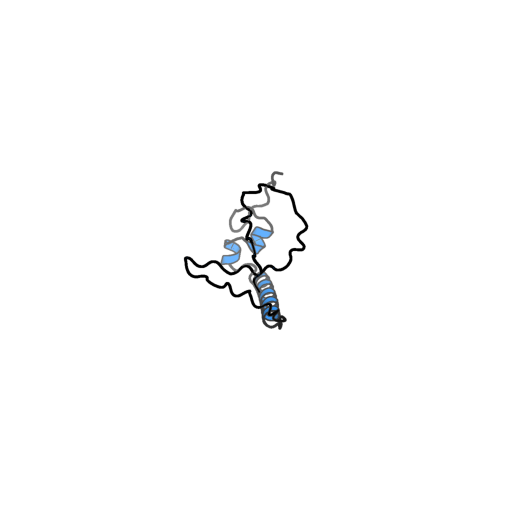. ILE A 1 91 ? -18.948 46.657 26.737 1.00 47.31 91 ILE A O 1
ATOM 713 N N . ALA A 1 92 ? -17.771 48.504 27.250 1.00 47.53 92 ALA A N 1
ATOM 714 C CA . ALA A 1 92 ? -18.815 49.181 27.992 1.00 47.53 92 ALA A CA 1
ATOM 715 C C . ALA A 1 92 ? -19.619 50.043 27.013 1.00 47.53 92 ALA A C 1
ATOM 717 O O . ALA A 1 92 ? -19.163 51.102 26.596 1.00 47.53 92 ALA A O 1
ATOM 718 N N . LEU A 1 93 ? -20.822 49.593 26.671 1.00 39.00 93 LEU A N 1
ATOM 719 C CA . LEU A 1 93 ? -21.908 50.468 26.239 1.00 39.00 93 LEU A CA 1
ATOM 720 C C . LEU A 1 93 ? -23.112 50.095 27.099 1.00 39.00 93 LEU A C 1
ATOM 722 O O . LEU A 1 93 ? -23.746 49.061 26.899 1.00 39.00 93 LEU A O 1
ATOM 726 N N . GLY A 1 94 ? -23.312 50.881 28.155 1.00 40.38 94 GLY A N 1
ATOM 727 C CA . GLY A 1 94 ? -24.484 50.785 29.010 1.00 40.38 94 GLY A CA 1
ATOM 728 C C . GLY A 1 94 ? -25.676 51.395 28.289 1.00 40.38 94 GLY A C 1
ATOM 729 O O . GLY A 1 94 ? -25.623 52.564 27.927 1.00 40.38 94 GLY A O 1
ATOM 730 N N . ASP A 1 95 ? -26.719 50.593 28.106 1.00 35.44 95 ASP A N 1
ATOM 731 C CA . ASP A 1 95 ? -28.040 51.039 27.681 1.00 35.44 95 ASP A CA 1
ATOM 732 C C . ASP A 1 95 ? -28.976 50.952 28.901 1.00 35.44 95 ASP A C 1
ATOM 734 O O . ASP A 1 95 ? -29.203 49.878 29.463 1.00 35.44 95 ASP A O 1
ATOM 738 N N . GLU A 1 96 ? -29.356 52.134 29.385 1.00 38.94 96 GLU A N 1
ATOM 739 C CA . GLU A 1 96 ? -30.698 52.543 29.806 1.00 38.94 96 GLU A CA 1
ATOM 740 C C . GLU A 1 96 ? -31.518 51.654 30.776 1.00 38.94 96 GLU A C 1
ATOM 742 O O . GLU A 1 96 ? -31.978 50.555 30.476 1.00 38.94 96 GLU A O 1
ATOM 747 N N . GLY A 1 97 ? -31.888 52.255 31.917 1.00 37.09 97 GLY A N 1
ATOM 748 C CA . GLY A 1 97 ? -33.233 52.065 32.480 1.00 37.09 97 GLY A CA 1
ATOM 749 C C . GLY A 1 97 ? -33.359 51.211 33.744 1.00 37.09 97 GLY A C 1
ATOM 750 O O . GLY A 1 97 ? -33.761 50.051 33.711 1.00 37.09 97 GLY A O 1
ATOM 751 N N . ARG A 1 98 ? -33.153 51.828 34.914 1.00 39.72 98 ARG A N 1
ATOM 752 C CA . ARG A 1 98 ? -33.606 51.307 36.218 1.00 39.72 98 ARG A CA 1
ATOM 753 C C . ARG A 1 98 ? -35.072 51.714 36.469 1.00 39.72 98 ARG A C 1
ATOM 755 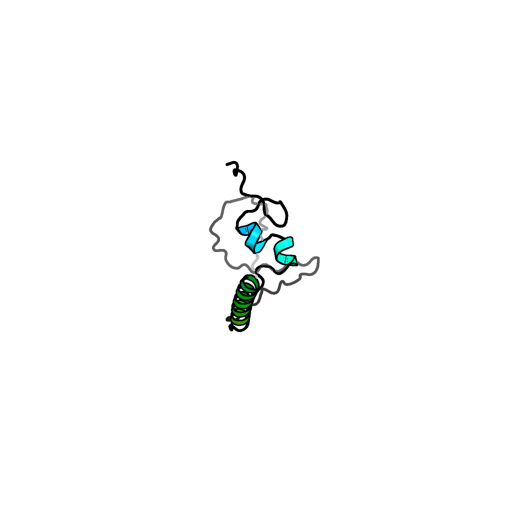O O . ARG A 1 98 ? -35.301 52.890 36.744 1.00 39.72 98 ARG A O 1
ATOM 762 N N . PRO A 1 99 ? -36.060 50.798 36.514 1.00 43.94 99 PRO A N 1
ATOM 763 C CA . PRO A 1 99 ? -37.362 51.1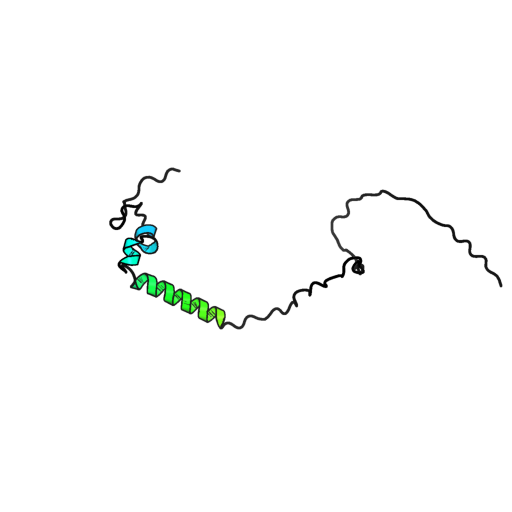13 37.095 1.00 43.94 99 PRO A CA 1
ATOM 764 C C . PRO A 1 99 ? -37.311 51.009 38.629 1.00 43.94 99 PRO A C 1
ATOM 766 O O . PRO A 1 99 ? -37.021 49.960 39.208 1.00 43.94 99 PRO A O 1
ATOM 769 N N . ARG A 1 100 ? -37.598 52.130 39.297 1.00 46.91 100 ARG A N 1
ATOM 770 C CA . ARG A 1 100 ? -37.725 52.266 40.755 1.00 46.91 100 ARG A CA 1
ATOM 771 C C . ARG A 1 100 ? -39.080 51.677 41.176 1.00 46.91 100 ARG A C 1
ATOM 773 O O . ARG A 1 100 ? -40.111 52.265 40.873 1.00 46.91 100 ARG A O 1
ATOM 780 N N . LYS A 1 101 ? -39.104 50.525 41.856 1.00 47.38 101 LYS A N 1
ATOM 781 C CA . LYS A 1 101 ? -40.329 50.019 42.499 1.00 47.38 101 LYS A CA 1
ATOM 782 C C . LYS A 1 101 ? -40.380 50.521 43.939 1.00 47.38 101 LYS A C 1
ATOM 784 O O . LYS A 1 101 ? -39.508 50.205 44.743 1.00 47.38 101 LYS A O 1
ATOM 789 N N . THR A 1 102 ? -41.379 51.345 44.228 1.00 55.16 102 THR A N 1
ATOM 790 C CA . THR A 1 102 ? -41.810 51.732 45.570 1.00 55.16 102 THR A CA 1
ATOM 791 C C . THR A 1 102 ? -42.456 50.524 46.247 1.00 55.16 102 THR A C 1
ATOM 793 O O . THR A 1 102 ? -43.381 49.928 45.703 1.00 55.16 102 THR A O 1
ATOM 796 N N . ALA A 1 103 ? -41.969 50.153 47.429 1.00 49.25 103 ALA A N 1
ATOM 797 C CA . ALA A 1 103 ? -42.662 49.228 48.315 1.00 49.25 103 ALA A CA 1
ATOM 798 C C . ALA A 1 103 ? -43.200 50.045 49.493 1.00 49.25 103 ALA A C 1
ATOM 800 O O . ALA A 1 103 ? -42.438 50.475 50.357 1.00 49.25 103 ALA A O 1
ATOM 801 N N . GLY A 1 104 ? -44.504 50.320 49.463 1.00 43.44 104 GLY A N 1
ATOM 802 C CA . GLY A 1 104 ? -45.253 50.715 50.648 1.00 43.44 104 GLY A CA 1
ATOM 803 C C . GLY A 1 104 ? -45.434 49.493 51.542 1.00 43.44 104 GLY A C 1
ATOM 804 O O . GLY A 1 104 ? -45.766 48.415 51.053 1.00 43.44 104 GLY A O 1
ATOM 805 N N . ILE A 1 105 ? -45.188 49.667 52.836 1.00 50.12 105 ILE A N 1
ATOM 806 C CA . ILE A 1 105 ? -45.472 48.677 53.871 1.00 50.12 105 ILE A CA 1
ATOM 807 C C . ILE A 1 105 ? -46.702 49.197 54.627 1.00 50.12 105 ILE A C 1
ATOM 809 O O . ILE A 1 105 ? -46.616 50.183 55.352 1.00 50.12 105 ILE A O 1
ATOM 813 N N . GLN A 1 106 ? -47.852 48.573 54.371 1.00 42.31 106 GLN A N 1
ATOM 814 C CA . GLN A 1 106 ? -48.903 48.315 55.367 1.00 42.31 106 GLN A CA 1
ATOM 815 C C . GLN A 1 106 ? -48.596 46.884 55.861 1.00 42.31 106 GLN A C 1
ATOM 817 O O . GLN A 1 106 ? -48.156 46.068 55.051 1.00 42.31 106 GLN A O 1
ATOM 822 N N . THR A 1 107 ? -48.673 46.516 57.134 1.00 43.50 107 THR A N 1
ATOM 823 C CA . THR A 1 107 ? -49.618 46.848 58.206 1.00 43.50 107 THR A CA 1
ATOM 824 C C . THR A 1 107 ? -48.895 46.730 59.546 1.00 43.50 107 THR A C 1
ATOM 826 O O . THR A 1 107 ? -47.949 45.912 59.617 1.00 43.50 107 THR A O 1
#

Foldseek 3Di:
DDPDQADADPQQRHRDDVCCNAPPPPRCVVVCPCVVVVVVVVVVVVVVVVVVVPDDDPPPPPPPPPPDDDDPPDDDPPDDDPDPDPDDDDDDDDDDDDDDDDDDDDD

Secondary structure (DSSP, 8-state):
-----PPBPTTTSSB--HHIIIII-HHHHHTTTTHHHHHHHHHHHHHHHHHHHHS-------------PPPTT------------S---------------------

Organism: Dreissena polymorpha (NCBI:txid45954)

Radius of gyration: 34.98 Å; chains: 1; bounding box: 70×64×79 Å